Protein AF-A0A520DP30-F1 (afdb_monomer_lite)

Foldseek 3Di:
DLLCQPDVDPVVVVVCQQVVVCVLQNFGSVLVSVLVVQCLVQPQDPSRQLDDPDDDVVSLVSNCVSTDDPVSVVVNVVVLVVVVVPDPNVCCVPPRVVVSVVVSVLCSVLQRDQQQPDADDDPNNGDADDDDQVVLVSRVRRSSRVVLCSVCVSDDSNCSSVVDD

Structure (mmCIF, N/CA/C/O backbone):
data_AF-A0A520DP30-F1
#
_entry.id   AF-A0A520DP30-F1
#
loop_
_atom_site.group_PDB
_atom_site.id
_atom_site.type_symbol
_atom_site.label_atom_id
_atom_site.label_alt_id
_atom_site.label_comp_id
_atom_site.label_asym_id
_atom_site.label_entity_id
_atom_site.label_seq_id
_atom_site.pdbx_PDB_ins_code
_atom_site.Cartn_x
_atom_site.Cartn_y
_atom_site.Cartn_z
_atom_site.occupancy
_atom_site.B_iso_or_equiv
_atom_site.auth_seq_id
_atom_site.auth_comp_id
_atom_site.auth_asym_id
_atom_site.auth_atom_id
_atom_site.pdbx_PDB_model_num
ATOM 1 N N . ALA A 1 1 ? -7.179 -9.390 -3.043 1.00 90.56 1 ALA A N 1
ATOM 2 C CA . ALA A 1 1 ? -8.543 -8.818 -3.140 1.00 90.56 1 ALA A CA 1
ATOM 3 C C . ALA A 1 1 ? -8.716 -7.952 -4.387 1.00 90.56 1 ALA A C 1
ATOM 5 O O . ALA A 1 1 ? -9.609 -8.236 -5.170 1.00 90.56 1 ALA A O 1
ATOM 6 N N . MET A 1 2 ? -7.888 -6.919 -4.602 1.00 95.00 2 MET A N 1
ATOM 7 C CA . MET A 1 2 ? -8.025 -6.013 -5.761 1.00 95.00 2 MET A CA 1
ATOM 8 C C . MET A 1 2 ? -7.852 -6.711 -7.119 1.00 95.00 2 MET A C 1
ATOM 10 O O . MET A 1 2 ? -8.555 -6.362 -8.053 1.00 95.00 2 MET A O 1
ATOM 14 N N . HIS A 1 3 ? -7.042 -7.771 -7.195 1.00 95.38 3 HIS A N 1
ATOM 15 C CA . HIS A 1 3 ? -6.928 -8.619 -8.391 1.00 95.38 3 HIS A CA 1
ATOM 16 C C . HIS A 1 3 ? -7.781 -9.897 -8.354 1.00 95.38 3 HIS A C 1
ATOM 18 O O . HIS A 1 3 ? -7.543 -10.822 -9.120 1.00 95.38 3 HIS A O 1
ATOM 24 N N . GLY A 1 4 ? -8.741 -10.014 -7.430 1.00 94.75 4 GLY A N 1
ATOM 25 C CA . GLY A 1 4 ? -9.597 -11.208 -7.360 1.00 94.75 4 GLY A CA 1
ATOM 26 C C . GLY A 1 4 ? -8.916 -12.481 -6.830 1.00 94.75 4 GLY A C 1
ATOM 27 O O . GLY A 1 4 ? -9.508 -13.550 -6.868 1.00 94.75 4 GLY A O 1
ATOM 28 N N . THR A 1 5 ? -7.694 -12.382 -6.303 1.00 94.31 5 THR A N 1
ATOM 29 C CA . THR A 1 5 ? -6.845 -13.531 -5.936 1.00 94.31 5 THR A CA 1
ATOM 30 C C . THR A 1 5 ? -7.206 -14.252 -4.633 1.00 94.31 5 THR A C 1
ATOM 32 O O . THR A 1 5 ? -6.566 -15.242 -4.297 1.00 94.31 5 THR A O 1
ATOM 35 N N . VAL A 1 6 ? -8.199 -13.777 -3.871 1.00 94.50 6 VAL A N 1
ATOM 36 C CA . VAL A 1 6 ? -8.583 -14.398 -2.583 1.00 94.50 6 VAL A CA 1
ATOM 37 C C . VAL A 1 6 ? -9.517 -15.590 -2.792 1.00 94.50 6 VAL A C 1
ATOM 39 O O . VAL A 1 6 ? -9.470 -16.560 -2.046 1.00 94.50 6 VAL A O 1
ATOM 42 N N . SER A 1 7 ? -10.397 -15.511 -3.789 1.00 95.50 7 SER A N 1
ATOM 43 C CA . SER A 1 7 ? -11.422 -16.517 -4.082 1.00 95.50 7 SER A CA 1
ATOM 44 C C . SER A 1 7 ? -11.882 -16.378 -5.533 1.00 95.50 7 SER A C 1
ATOM 46 O O . SER A 1 7 ? -11.801 -15.294 -6.102 1.00 95.50 7 SER A O 1
ATOM 48 N N . SER A 1 8 ? -12.448 -17.424 -6.130 1.00 94.81 8 SER A N 1
ATOM 49 C CA . SER A 1 8 ? -13.159 -17.299 -7.411 1.00 94.81 8 SER A CA 1
ATOM 50 C C . SER A 1 8 ? -14.429 -16.437 -7.298 1.00 94.81 8 SER A C 1
ATOM 52 O O . SER A 1 8 ? -14.902 -15.880 -8.289 1.00 94.81 8 SER A O 1
ATOM 54 N N . ASN A 1 9 ? -14.976 -16.270 -6.087 1.00 97.50 9 ASN A N 1
ATOM 55 C CA . ASN A 1 9 ? -16.155 -15.448 -5.846 1.00 97.50 9 ASN A CA 1
ATOM 56 C C . ASN A 1 9 ? -15.782 -13.958 -5.689 1.00 97.50 9 ASN A C 1
ATOM 58 O O . ASN A 1 9 ? -15.043 -13.551 -4.783 1.00 97.50 9 ASN A O 1
ATOM 62 N N . LYS A 1 10 ? -16.345 -13.107 -6.556 1.00 95.44 10 LYS A N 1
ATOM 63 C CA . LYS A 1 10 ? -16.102 -11.652 -6.559 1.00 95.44 10 LYS A CA 1
ATOM 64 C C . LYS A 1 10 ? -16.596 -10.953 -5.288 1.00 95.44 10 LYS A C 1
ATOM 66 O O . LYS A 1 10 ? -15.975 -9.984 -4.854 1.00 95.44 10 LYS A O 1
ATOM 71 N N . ILE A 1 11 ? -17.686 -11.430 -4.686 1.00 97.81 11 ILE A N 1
ATOM 72 C CA . ILE A 1 11 ? -18.243 -10.870 -3.447 1.00 97.81 11 ILE A CA 1
ATOM 73 C C . ILE A 1 11 ? -17.281 -11.135 -2.291 1.00 97.81 11 ILE A C 1
ATOM 75 O O . ILE A 1 11 ? -16.948 -10.205 -1.564 1.00 97.81 11 ILE A O 1
ATOM 79 N N . ILE A 1 12 ? -16.752 -12.359 -2.185 1.00 98.12 12 ILE A N 1
ATOM 80 C CA . ILE A 1 12 ? -15.773 -12.718 -1.146 1.00 98.12 12 ILE A CA 1
ATOM 81 C C . ILE A 1 12 ? -14.526 -11.832 -1.246 1.00 98.12 12 ILE A C 1
ATOM 83 O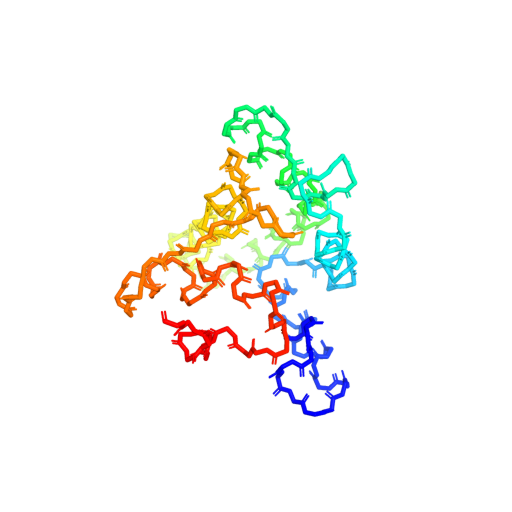 O . ILE A 1 12 ? -14.088 -11.275 -0.243 1.00 98.12 12 ILE A O 1
ATOM 87 N N . ASN A 1 13 ? -13.990 -11.622 -2.453 1.00 96.75 13 ASN A N 1
ATOM 88 C CA . ASN A 1 13 ? -12.844 -10.724 -2.644 1.00 96.75 13 ASN A CA 1
ATOM 89 C C . ASN A 1 13 ? -13.121 -9.298 -2.175 1.00 96.75 13 ASN A C 1
ATOM 91 O O . ASN A 1 13 ? -12.248 -8.687 -1.558 1.00 96.75 13 ASN A O 1
ATOM 95 N N . LYS A 1 14 ? -14.314 -8.771 -2.482 1.00 97.31 14 LYS A N 1
ATOM 96 C CA . LYS A 1 14 ? -14.726 -7.447 -2.021 1.00 97.31 14 LYS A CA 1
ATOM 97 C C . LYS A 1 14 ? -14.804 -7.434 -0.503 1.00 97.31 14 LYS A C 1
ATOM 99 O O . LYS A 1 14 ? -14.073 -6.661 0.093 1.00 97.31 14 LYS A O 1
ATOM 104 N N . VAL A 1 15 ? -15.588 -8.310 0.122 1.00 98.31 15 VAL A N 1
ATOM 105 C CA . VAL A 1 15 ? -15.742 -8.341 1.589 1.00 98.31 15 VAL A CA 1
ATOM 106 C C . VAL A 1 15 ? -14.383 -8.401 2.285 1.00 98.31 15 VAL A C 1
ATOM 108 O O . VAL A 1 15 ? -14.081 -7.526 3.090 1.00 98.31 15 VAL A O 1
ATOM 111 N N . VAL A 1 16 ? -13.513 -9.338 1.893 1.00 98.19 16 VAL A N 1
ATOM 112 C CA . VAL A 1 16 ? -12.162 -9.447 2.466 1.00 98.19 16 VAL A CA 1
ATOM 113 C C . VAL A 1 16 ? -11.352 -8.169 2.242 1.00 98.19 16 VAL A C 1
ATOM 115 O O . VAL A 1 16 ? -10.699 -7.688 3.163 1.00 98.19 16 VAL A O 1
ATOM 118 N N . GLY A 1 17 ? -11.405 -7.592 1.040 1.00 97.81 17 GLY A N 1
ATOM 119 C CA . GLY A 1 17 ? -10.709 -6.349 0.719 1.00 97.81 17 GLY A CA 1
ATOM 120 C C . GLY A 1 17 ? -11.190 -5.155 1.543 1.00 97.81 17 GLY A C 1
ATOM 121 O O . GLY A 1 17 ? -10.361 -4.445 2.101 1.00 97.81 17 GLY A O 1
ATOM 122 N N . TYR A 1 18 ? -12.505 -4.953 1.639 1.00 98.38 18 TYR A N 1
ATOM 123 C CA . TYR A 1 18 ? -13.128 -3.893 2.431 1.00 98.38 18 TYR A CA 1
ATOM 124 C C . TYR A 1 18 ? -12.773 -4.021 3.906 1.00 98.38 18 TYR A C 1
ATOM 126 O O . TYR A 1 18 ? -12.301 -3.054 4.497 1.00 98.38 18 TYR A O 1
ATOM 134 N N . THR A 1 19 ? -12.948 -5.211 4.478 1.00 98.44 19 THR A N 1
ATOM 135 C CA . THR A 1 19 ? -12.638 -5.459 5.884 1.00 98.44 19 THR A CA 1
ATOM 136 C C . THR A 1 19 ? -11.155 -5.238 6.168 1.00 98.44 19 THR A C 1
ATOM 138 O O . THR A 1 19 ? -10.828 -4.523 7.108 1.00 98.44 19 THR A O 1
ATOM 141 N N . ALA A 1 20 ? -10.255 -5.777 5.341 1.00 97.38 20 ALA A N 1
ATOM 142 C CA . ALA A 1 20 ? -8.816 -5.663 5.570 1.00 97.38 20 ALA A CA 1
ATOM 143 C C . ALA A 1 20 ? -8.335 -4.204 5.589 1.00 97.38 20 ALA A C 1
ATOM 145 O O . ALA A 1 20 ? -7.664 -3.789 6.531 1.00 97.38 20 ALA A O 1
ATOM 146 N N . VAL A 1 21 ? -8.697 -3.406 4.579 1.00 97.50 21 VAL A N 1
ATOM 147 C CA . VAL A 1 21 ? -8.199 -2.023 4.476 1.00 97.50 21 VAL A CA 1
ATOM 148 C C . VAL A 1 21 ? -8.893 -1.076 5.460 1.00 97.50 21 VAL A C 1
ATOM 150 O O . VAL A 1 21 ? -8.271 -0.128 5.943 1.00 97.50 21 VAL A O 1
ATOM 153 N N . PHE A 1 22 ? -10.153 -1.353 5.815 1.00 98.00 22 PHE A N 1
ATOM 154 C CA . PHE A 1 22 ? -10.855 -0.597 6.849 1.00 98.00 22 PHE A CA 1
ATOM 155 C C . PHE A 1 22 ? -10.270 -0.864 8.240 1.00 98.00 22 PHE A C 1
ATOM 157 O O . PHE A 1 22 ? -10.009 0.082 8.975 1.00 98.00 22 PHE A O 1
ATOM 164 N N . LEU A 1 23 ? -9.999 -2.127 8.590 1.00 96.75 23 LEU A N 1
ATOM 165 C CA . LEU A 1 23 ? -9.373 -2.470 9.873 1.00 96.75 23 LEU A CA 1
ATOM 166 C C . LEU A 1 23 ? -7.930 -1.969 9.982 1.00 96.75 23 LEU A C 1
ATOM 168 O O . LEU A 1 23 ? -7.478 -1.675 11.083 1.00 96.75 23 LEU A O 1
ATOM 172 N N . TYR A 1 24 ? -7.217 -1.862 8.859 1.00 95.88 24 TYR A N 1
ATOM 173 C CA . TYR A 1 24 ? -5.847 -1.361 8.845 1.00 95.88 24 TYR A CA 1
ATOM 174 C C . TYR A 1 24 ? -5.760 0.104 9.302 1.00 95.88 24 TYR A C 1
ATOM 176 O O . TYR A 1 24 ? -5.018 0.408 10.230 1.00 95.88 24 TYR A O 1
ATOM 184 N N . ALA A 1 25 ? -6.522 1.009 8.679 1.00 95.25 25 ALA A N 1
ATOM 185 C CA . ALA A 1 25 ? -6.475 2.441 9.009 1.00 95.25 25 ALA A CA 1
ATOM 186 C C . ALA A 1 25 ? -7.717 3.221 8.528 1.00 95.25 25 ALA A C 1
ATOM 188 O O . ALA A 1 25 ? -7.632 4.378 8.116 1.00 95.25 25 ALA A O 1
ATOM 189 N N . GLY A 1 26 ? -8.890 2.584 8.509 1.00 96.69 26 GLY A N 1
ATOM 190 C CA . GLY A 1 26 ? -10.134 3.215 8.056 1.00 96.69 26 GLY A CA 1
ATOM 191 C C . GLY A 1 26 ? -10.167 3.521 6.554 1.00 96.69 26 GLY A C 1
ATOM 192 O O . GLY A 1 26 ? -10.900 4.413 6.117 1.00 96.69 26 GLY A O 1
ATOM 193 N N . PHE A 1 27 ? -9.359 2.833 5.741 1.00 97.38 27 PHE A N 1
ATOM 194 C CA . PHE A 1 27 ? -9.318 3.095 4.305 1.00 97.38 27 PHE A CA 1
ATOM 195 C C . PHE A 1 27 ? -10.596 2.643 3.596 1.00 97.38 27 PHE A C 1
ATOM 197 O O . PHE A 1 27 ? -11.233 1.650 3.948 1.00 97.38 27 PHE A O 1
ATOM 204 N N . PHE A 1 28 ? -10.925 3.348 2.514 1.00 97.00 28 PHE A N 1
ATOM 205 C CA . PHE A 1 28 ? -12.045 3.006 1.646 1.00 97.00 28 PHE A CA 1
ATOM 206 C C . PHE A 1 28 ? -11.567 2.179 0.452 1.00 97.00 28 PHE A C 1
ATOM 208 O O . PHE A 1 28 ? -10.888 2.686 -0.444 1.00 97.00 28 PHE A O 1
ATOM 215 N N . TYR A 1 29 ? -11.973 0.907 0.411 1.00 97.62 29 TYR A N 1
ATOM 216 C CA . TYR A 1 29 ? -11.537 -0.056 -0.605 1.00 97.62 29 TYR A CA 1
ATOM 217 C C . TYR A 1 29 ? -11.710 0.435 -2.043 1.00 97.62 29 TYR A C 1
ATOM 219 O O . TYR A 1 29 ? -10.800 0.276 -2.845 1.00 97.62 29 TYR A O 1
ATOM 227 N N . ASN A 1 30 ? -12.839 1.064 -2.379 1.00 97.19 30 ASN A N 1
ATOM 228 C CA . ASN A 1 30 ? -13.089 1.536 -3.745 1.00 97.19 30 ASN A CA 1
ATOM 229 C C . ASN A 1 30 ? -12.086 2.597 -4.205 1.00 97.19 30 ASN A C 1
ATOM 231 O O . ASN A 1 30 ? -11.709 2.610 -5.375 1.00 97.19 30 ASN A O 1
ATOM 235 N N . THR A 1 31 ? -11.660 3.484 -3.305 1.00 97.00 31 THR A N 1
ATOM 236 C CA . THR A 1 31 ? -10.654 4.504 -3.615 1.00 97.00 31 THR A CA 1
ATOM 237 C C . THR A 1 31 ? -9.313 3.841 -3.884 1.00 97.00 31 THR A C 1
ATOM 239 O O . THR A 1 31 ? -8.712 4.095 -4.926 1.00 97.00 31 THR A O 1
ATOM 242 N N . LEU A 1 32 ? -8.893 2.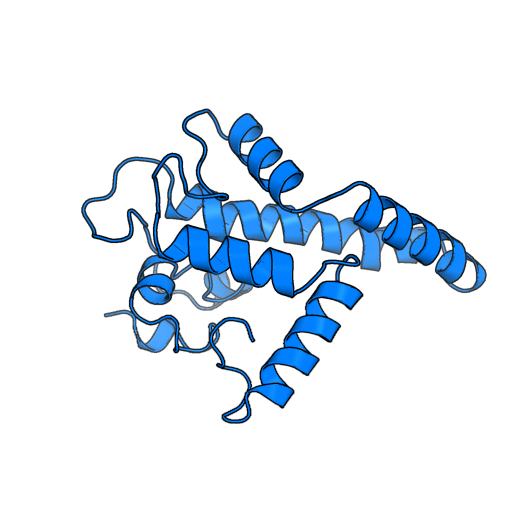933 -2.997 1.00 97.44 32 LEU A N 1
ATOM 243 C CA . LEU A 1 32 ? -7.651 2.184 -3.170 1.00 97.44 32 LEU A CA 1
ATOM 244 C C . LEU A 1 32 ? -7.676 1.344 -4.451 1.00 97.44 32 LEU A C 1
ATOM 246 O O . LEU A 1 32 ? -6.740 1.397 -5.232 1.00 97.44 32 LEU A O 1
ATOM 250 N N . PHE A 1 33 ? -8.778 0.642 -4.719 1.00 97.69 33 PHE A N 1
ATOM 251 C CA . PHE A 1 33 ? -8.963 -0.157 -5.928 1.00 97.69 33 PHE A CA 1
ATOM 252 C C . PHE A 1 33 ? -8.797 0.689 -7.193 1.00 97.69 33 PHE A C 1
ATOM 254 O O . PHE A 1 33 ? -8.077 0.287 -8.104 1.00 97.69 33 PHE A O 1
ATOM 261 N N . LYS A 1 34 ? -9.444 1.862 -7.257 1.00 97.81 34 LYS A N 1
ATOM 262 C CA . LYS A 1 34 ? -9.336 2.767 -8.410 1.00 97.81 34 LYS A CA 1
ATOM 263 C C . LYS A 1 34 ? -7.907 3.266 -8.604 1.00 97.81 34 LYS A C 1
ATOM 265 O O . LYS A 1 34 ? -7.424 3.239 -9.729 1.00 97.81 34 LYS A O 1
ATOM 270 N N . LYS A 1 35 ? -7.244 3.704 -7.530 1.00 97.62 35 LYS A N 1
ATOM 271 C CA . LYS A 1 35 ? -5.867 4.213 -7.595 1.00 97.62 35 LYS A CA 1
ATOM 272 C C . LYS A 1 35 ? -4.872 3.125 -7.983 1.00 97.62 35 LYS A C 1
ATOM 274 O O . LYS A 1 35 ? -4.117 3.330 -8.920 1.00 97.62 35 LYS A O 1
ATOM 279 N N . HIS A 1 36 ? -4.987 1.944 -7.380 1.00 96.94 36 HIS A N 1
ATOM 280 C CA . HIS A 1 36 ? -4.187 0.767 -7.719 1.00 96.94 36 HIS A CA 1
ATOM 281 C C . HIS A 1 36 ? -4.278 0.424 -9.211 1.00 96.94 36 HIS A C 1
ATOM 283 O O . HIS A 1 36 ? -3.271 0.292 -9.893 1.00 96.94 36 HIS A O 1
ATOM 289 N N . HIS A 1 37 ? -5.490 0.354 -9.771 1.00 97.12 37 HIS A N 1
ATOM 290 C CA . HIS A 1 37 ? -5.644 0.091 -11.208 1.00 97.12 37 HIS A CA 1
ATOM 291 C C . HIS A 1 37 ? -5.189 1.270 -12.077 1.00 97.12 37 HIS A C 1
ATOM 293 O O . HIS A 1 37 ? -4.716 1.050 -13.188 1.00 97.12 37 HIS A O 1
ATOM 299 N N . LYS A 1 38 ? -5.309 2.516 -11.593 1.00 97.69 38 LYS A N 1
ATOM 300 C CA . LYS A 1 38 ? -4.773 3.684 -12.303 1.00 97.69 38 LYS A CA 1
ATOM 301 C C . LYS A 1 38 ? -3.253 3.588 -12.425 1.00 97.69 38 LYS A C 1
ATOM 303 O O . LYS A 1 38 ? -2.764 3.803 -13.528 1.00 97.69 38 LYS A O 1
ATOM 308 N N . HIS A 1 39 ? -2.573 3.201 -11.346 1.00 96.81 39 HIS A N 1
ATOM 309 C CA . HIS A 1 39 ? -1.141 2.922 -11.326 1.00 96.81 39 HIS A CA 1
ATOM 310 C C . HIS A 1 39 ? -0.778 1.849 -12.361 1.00 96.81 39 HIS A C 1
ATOM 312 O O . HIS A 1 39 ? -0.065 2.158 -13.307 1.00 96.81 39 HIS A O 1
ATOM 318 N N . HIS A 1 40 ? -1.382 0.653 -12.308 1.00 95.75 40 HIS A N 1
ATOM 319 C CA . HIS A 1 40 ? -1.121 -0.411 -13.297 1.00 95.75 40 HIS A CA 1
ATOM 320 C C . HIS A 1 40 ? -1.299 0.016 -14.765 1.00 95.75 40 HIS A C 1
ATOM 322 O O . HIS A 1 40 ? -0.600 -0.500 -15.631 1.00 95.75 40 HIS A O 1
ATOM 328 N N . ASN A 1 41 ? -2.247 0.912 -15.049 1.00 95.88 41 ASN A N 1
ATOM 329 C CA . ASN A 1 41 ? -2.568 1.334 -16.414 1.00 95.88 41 ASN A CA 1
ATOM 330 C C . ASN A 1 41 ? -1.709 2.499 -16.925 1.00 95.88 41 ASN A C 1
ATOM 332 O O . ASN A 1 41 ? -1.652 2.709 -18.133 1.00 95.88 41 ASN A O 1
ATOM 336 N N . HIS A 1 42 ? -1.103 3.282 -16.032 1.00 95.50 42 HIS A N 1
ATOM 337 C CA . HIS A 1 42 ? -0.413 4.528 -16.382 1.00 95.50 42 HIS A CA 1
ATOM 338 C C . HIS A 1 42 ? 0.968 4.620 -15.730 1.00 95.50 42 HIS A C 1
ATOM 340 O O . HIS A 1 42 ? 1.427 5.730 -15.465 1.00 95.50 42 HIS A O 1
ATOM 346 N N . VAL A 1 43 ? 1.598 3.477 -15.441 1.00 92.56 43 VAL A N 1
ATOM 347 C CA . VAL A 1 43 ? 2.830 3.388 -14.647 1.00 92.56 43 VAL A CA 1
ATOM 348 C C . VAL A 1 43 ? 3.871 4.400 -15.121 1.00 92.56 43 VAL A C 1
ATOM 350 O O . VAL A 1 43 ? 4.142 4.503 -16.318 1.00 92.56 43 VAL A O 1
ATOM 353 N N . HIS A 1 44 ? 4.462 5.134 -14.176 1.00 88.44 44 HIS A N 1
ATOM 354 C CA . HIS A 1 44 ? 5.549 6.086 -14.443 1.00 88.44 44 HIS A CA 1
ATOM 355 C C . HIS A 1 44 ? 5.164 7.244 -15.397 1.00 88.44 44 HIS A C 1
ATOM 357 O O . HIS A 1 44 ? 5.998 7.812 -16.109 1.00 88.44 44 HIS A O 1
ATOM 363 N N . THR A 1 45 ? 3.885 7.633 -15.388 1.00 91.50 45 THR A N 1
ATOM 364 C CA . THR A 1 45 ? 3.370 8.835 -16.065 1.00 91.50 45 THR A CA 1
ATOM 365 C C . THR A 1 45 ? 2.788 9.828 -15.057 1.00 91.50 45 THR A C 1
ATOM 367 O O . THR A 1 45 ? 2.560 9.498 -13.897 1.00 91.50 45 THR A O 1
ATOM 370 N N . ASN A 1 46 ? 2.458 11.043 -15.506 1.00 91.81 46 ASN A N 1
ATOM 371 C CA . ASN A 1 46 ? 1.776 12.042 -14.669 1.00 91.81 46 ASN A CA 1
ATOM 372 C C . ASN A 1 46 ? 0.382 11.597 -14.180 1.00 91.81 46 ASN A C 1
ATOM 374 O O . ASN A 1 46 ? -0.174 12.223 -13.278 1.00 91.81 46 ASN A O 1
ATOM 378 N N . ASP A 1 47 ? -0.196 10.549 -14.776 1.00 94.56 47 ASP A N 1
ATOM 379 C CA . ASP A 1 47 ? -1.482 9.992 -14.366 1.00 94.56 47 ASP A CA 1
ATOM 380 C C . ASP A 1 47 ? -1.373 8.912 -13.286 1.00 94.56 47 ASP A C 1
ATOM 382 O O . ASP A 1 47 ? -2.390 8.564 -12.675 1.00 94.56 47 ASP A O 1
ATOM 386 N N . ASP A 1 48 ? -0.175 8.408 -13.012 1.00 95.75 48 ASP A N 1
ATOM 387 C CA . ASP A 1 48 ? 0.066 7.417 -11.973 1.00 95.75 48 ASP A CA 1
ATOM 388 C C . ASP A 1 48 ? -0.026 8.065 -10.577 1.00 95.75 48 ASP A C 1
ATOM 390 O O . ASP A 1 48 ? 0.766 8.958 -10.263 1.00 95.75 48 ASP A O 1
ATOM 394 N N . PRO A 1 49 ? -0.972 7.651 -9.706 1.00 96.31 49 PRO A N 1
ATOM 395 C CA . PRO A 1 49 ? -1.056 8.184 -8.345 1.00 96.31 49 PRO A CA 1
ATOM 396 C C . PRO A 1 49 ? 0.182 7.858 -7.497 1.00 96.31 49 PRO A C 1
ATOM 398 O O . PRO A 1 49 ? 0.398 8.511 -6.472 1.00 96.31 49 PRO A O 1
ATOM 401 N N . ASP A 1 50 ? 0.968 6.868 -7.917 1.00 95.44 50 ASP A N 1
ATOM 402 C CA . ASP A 1 50 ? 2.147 6.375 -7.221 1.00 95.44 50 ASP A CA 1
ATOM 403 C C . ASP A 1 50 ? 3.442 6.912 -7.833 1.00 95.44 50 ASP A C 1
ATOM 405 O O . ASP A 1 50 ? 4.513 6.571 -7.343 1.00 95.44 50 ASP A O 1
ATOM 409 N N . PHE A 1 51 ? 3.384 7.791 -8.839 1.00 93.50 51 PHE A N 1
ATOM 410 C CA . PHE A 1 51 ? 4.563 8.418 -9.436 1.00 93.50 51 PHE A CA 1
ATOM 411 C C . PHE A 1 51 ? 4.748 9.866 -8.969 1.00 93.50 51 PHE A C 1
ATOM 413 O O . PHE A 1 51 ? 3.811 10.665 -8.947 1.00 93.50 51 PHE A O 1
ATOM 420 N N . ALA A 1 52 ? 5.992 10.235 -8.649 1.00 89.56 52 ALA A N 1
ATOM 421 C CA . ALA A 1 52 ? 6.382 11.627 -8.466 1.00 89.56 52 ALA A CA 1
ATOM 422 C C . ALA A 1 52 ? 7.797 11.873 -9.026 1.00 89.56 52 ALA A C 1
ATOM 424 O O . ALA A 1 52 ? 8.743 11.204 -8.613 1.00 89.56 52 ALA A O 1
ATOM 425 N N . PRO A 1 53 ? 8.000 12.889 -9.885 1.00 78.56 53 PRO A N 1
ATOM 426 C CA . PRO A 1 53 ? 9.273 13.116 -10.582 1.00 78.56 53 PRO A CA 1
ATOM 427 C C . PRO A 1 53 ? 10.386 13.728 -9.705 1.00 78.56 53 PRO A C 1
ATOM 429 O O . PRO A 1 53 ? 11.417 14.174 -10.211 1.00 78.56 53 PRO A O 1
ATOM 432 N N . HIS A 1 54 ? 10.196 13.829 -8.387 1.00 80.94 54 HIS A N 1
ATOM 433 C CA . HIS A 1 54 ? 11.087 14.575 -7.498 1.00 80.94 54 HIS A CA 1
ATOM 434 C C . HIS A 1 54 ? 11.428 13.776 -6.239 1.00 80.94 54 HIS A C 1
ATOM 436 O O . HIS A 1 54 ? 10.592 13.041 -5.731 1.00 80.94 54 HIS A O 1
ATOM 442 N N . GLY A 1 55 ? 12.651 13.985 -5.732 1.00 91.12 55 GLY A N 1
ATOM 443 C CA . GLY A 1 55 ? 13.338 13.250 -4.660 1.00 91.12 55 GLY A CA 1
ATOM 444 C C . GLY A 1 55 ? 12.498 12.554 -3.580 1.00 91.12 55 GLY A C 1
ATOM 445 O O . GLY A 1 55 ? 11.447 13.034 -3.168 1.00 91.12 55 GLY A O 1
ATOM 446 N N . PHE A 1 56 ? 13.054 11.461 -3.050 1.00 95.38 56 PHE A N 1
ATOM 447 C CA . PHE A 1 56 ? 12.450 10.517 -2.099 1.00 95.38 56 PHE A CA 1
ATOM 448 C C . PHE A 1 56 ? 11.357 11.079 -1.172 1.00 95.38 56 PHE A C 1
ATOM 450 O O . PHE A 1 56 ? 10.238 10.577 -1.168 1.00 95.38 56 PHE A O 1
ATOM 457 N N . TRP A 1 57 ? 11.649 12.135 -0.406 1.00 95.75 57 TRP A N 1
ATOM 458 C CA . TRP A 1 57 ? 10.704 12.695 0.565 1.00 95.75 57 TRP A CA 1
ATOM 459 C C . TRP A 1 57 ? 9.477 13.361 -0.063 1.00 95.75 57 TRP A C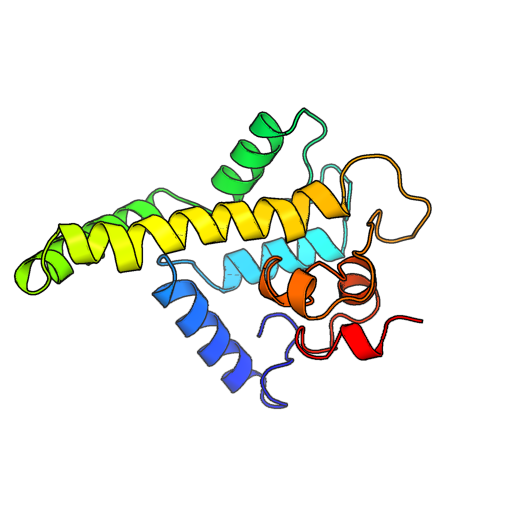 1
ATOM 461 O O . TRP A 1 57 ? 8.380 13.250 0.483 1.00 95.75 57 TRP A O 1
ATOM 471 N N . LYS A 1 58 ? 9.634 14.034 -1.210 1.00 95.25 58 LYS A N 1
ATOM 472 C CA . LYS A 1 58 ? 8.500 14.620 -1.942 1.00 95.25 58 LYS A CA 1
ATOM 473 C C . LYS A 1 58 ? 7.607 13.523 -2.506 1.00 95.25 58 LYS A C 1
ATOM 475 O O . LYS A 1 58 ? 6.387 13.642 -2.435 1.00 95.25 58 LYS A O 1
ATOM 480 N N . TRP A 1 59 ? 8.213 12.449 -3.003 1.00 96.50 59 TRP A N 1
ATOM 481 C CA . TRP A 1 59 ? 7.482 11.276 -3.462 1.00 96.50 59 TRP A CA 1
ATOM 482 C C . TRP A 1 59 ? 6.727 10.603 -2.312 1.00 96.50 59 TRP A C 1
ATOM 484 O O . TRP A 1 59 ? 5.523 10.388 -2.421 1.00 96.50 59 TRP A O 1
ATOM 494 N N . TYR A 1 60 ? 7.379 10.386 -1.167 1.00 96.62 60 TYR A N 1
ATOM 495 C CA . TYR A 1 60 ? 6.719 9.834 0.017 1.00 96.62 60 TYR A CA 1
ATOM 496 C C . TYR A 1 60 ? 5.525 10.685 0.458 1.00 96.62 60 TYR A C 1
ATOM 498 O O . TYR A 1 60 ? 4.439 10.161 0.694 1.00 96.62 60 TYR A O 1
ATOM 506 N N . LEU A 1 61 ? 5.694 12.008 0.513 1.00 95.62 61 LEU A N 1
ATOM 507 C CA . LEU A 1 61 ? 4.602 12.912 0.861 1.00 95.62 61 LEU A CA 1
ATOM 508 C C . LEU A 1 61 ? 3.459 12.846 -0.161 1.00 95.62 61 LEU A C 1
ATOM 510 O O . LEU A 1 61 ? 2.299 12.778 0.237 1.00 95.62 61 LEU A O 1
ATOM 514 N N . SER A 1 62 ? 3.771 12.833 -1.460 1.00 95.38 62 SER A N 1
ATOM 515 C CA . SER A 1 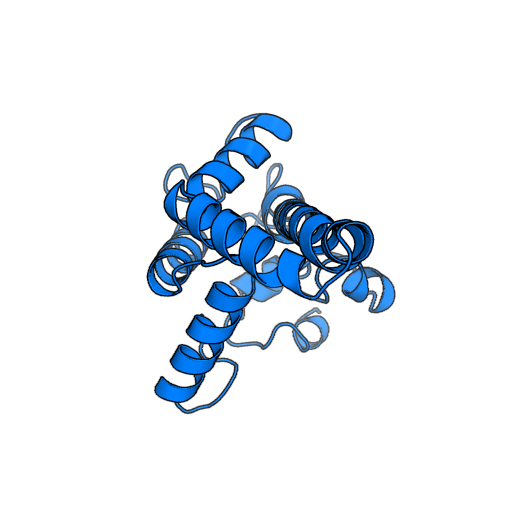62 ? 2.772 12.693 -2.526 1.00 95.38 62 SER A CA 1
ATOM 516 C C . SER A 1 62 ? 1.977 11.391 -2.389 1.00 95.38 62 SER A C 1
ATOM 518 O O . SER A 1 62 ? 0.746 11.423 -2.406 1.00 95.38 62 SER A O 1
ATOM 520 N N . PHE A 1 63 ? 2.660 10.270 -2.145 1.00 96.19 63 PHE A N 1
ATOM 521 C CA . PHE A 1 63 ? 2.034 8.980 -1.868 1.00 96.19 63 PHE A CA 1
ATOM 522 C C . PHE A 1 63 ? 1.099 9.070 -0.652 1.00 96.19 63 PHE A C 1
ATOM 524 O O . PHE A 1 63 ? -0.088 8.758 -0.749 1.00 96.19 63 PHE A O 1
ATOM 531 N N . MET A 1 64 ? 1.580 9.593 0.479 1.00 96.44 64 MET A N 1
ATOM 532 C CA . MET A 1 64 ? 0.763 9.719 1.690 1.00 96.44 64 MET A CA 1
ATOM 533 C C . MET A 1 64 ? -0.480 10.588 1.468 1.00 96.44 64 MET A C 1
ATOM 535 O O . MET A 1 64 ? -1.570 10.187 1.867 1.00 96.44 64 MET A O 1
ATOM 539 N N . LEU A 1 65 ? -0.350 11.729 0.787 1.00 95.19 65 LEU A N 1
ATOM 540 C CA . LEU A 1 65 ? -1.474 12.623 0.481 1.00 95.19 65 LEU A CA 1
ATOM 541 C C . LEU A 1 65 ? -2.460 12.021 -0.527 1.00 95.19 65 LEU A C 1
ATOM 543 O O . LEU A 1 65 ? -3.641 12.369 -0.525 1.00 95.19 65 LEU A O 1
ATOM 547 N N . ASN A 1 66 ? -2.001 11.105 -1.380 1.00 95.38 66 ASN A N 1
ATOM 548 C CA . ASN A 1 66 ? -2.878 10.376 -2.280 1.00 95.38 66 ASN A CA 1
ATOM 549 C C . ASN A 1 66 ? -3.782 9.396 -1.519 1.00 95.38 66 ASN A C 1
ATOM 551 O O . ASN A 1 66 ? -4.941 9.219 -1.901 1.00 95.38 66 ASN A O 1
ATOM 555 N N . TYR A 1 67 ? -3.300 8.757 -0.461 1.00 95.94 67 TYR A N 1
ATOM 556 C CA . TYR A 1 67 ? -4.050 7.674 0.174 1.00 95.94 67 TYR A CA 1
ATOM 557 C C . TYR A 1 67 ? -4.699 8.072 1.497 1.00 95.94 67 TYR A C 1
ATOM 559 O O . TYR A 1 67 ? -5.841 7.684 1.751 1.00 95.94 67 TYR A O 1
ATOM 567 N N . VAL A 1 68 ? -4.011 8.856 2.324 1.00 95.81 68 VAL A N 1
ATOM 568 C CA . VAL A 1 68 ? -4.464 9.235 3.664 1.00 95.81 68 VAL A CA 1
ATOM 569 C C . VAL A 1 68 ? -5.238 10.547 3.608 1.00 95.81 68 VAL A C 1
ATOM 571 O O . VAL A 1 68 ? -4.692 11.597 3.281 1.00 95.81 68 VAL A O 1
ATOM 574 N N . THR A 1 69 ? -6.516 10.499 3.977 1.00 96.19 69 THR A N 1
ATOM 575 C CA . THR A 1 69 ? -7.366 11.689 4.108 1.00 96.19 69 THR A CA 1
ATOM 576 C C . THR A 1 69 ? -7.621 12.024 5.573 1.00 96.19 69 THR A C 1
ATOM 578 O O . THR A 1 69 ? -7.463 11.190 6.467 1.00 96.19 69 THR A O 1
ATOM 581 N N . ILE A 1 70 ? -8.115 13.239 5.819 1.00 97.06 70 ILE A N 1
ATOM 582 C CA . ILE A 1 70 ? -8.544 13.688 7.150 1.00 97.06 70 ILE A CA 1
ATOM 583 C C . ILE A 1 70 ? -9.586 12.730 7.757 1.00 97.06 70 ILE A C 1
ATOM 585 O O . ILE A 1 70 ? -9.570 12.497 8.961 1.00 97.06 70 ILE A O 1
ATOM 589 N N . ILE A 1 71 ? -10.444 12.107 6.939 1.00 97.50 71 ILE A N 1
ATOM 590 C CA . ILE A 1 71 ? -11.448 11.149 7.423 1.00 97.50 71 ILE A CA 1
ATOM 591 C C . ILE A 1 71 ? -10.777 9.901 8.016 1.00 97.50 71 ILE A C 1
ATOM 593 O O . ILE A 1 71 ? -11.181 9.466 9.092 1.00 97.50 71 ILE A O 1
ATOM 597 N N . GLN A 1 72 ? -9.736 9.350 7.372 1.00 96.94 72 GLN A N 1
ATOM 598 C CA . GLN A 1 72 ? -8.979 8.226 7.947 1.00 96.94 72 GLN A CA 1
ATOM 599 C C . GLN A 1 72 ? -8.332 8.621 9.274 1.00 96.94 72 GLN A C 1
ATOM 601 O O . GLN A 1 72 ? -8.415 7.867 10.240 1.00 96.94 72 GLN A O 1
ATOM 606 N N . LEU A 1 73 ? -7.744 9.821 9.343 1.00 96.31 73 LEU A N 1
ATOM 607 C CA . LEU A 1 73 ? -7.121 10.319 10.571 1.00 96.31 73 LEU A CA 1
ATOM 608 C C . LEU A 1 73 ? -8.138 10.454 11.711 1.00 96.31 73 LEU A C 1
ATOM 610 O O . LEU A 1 73 ? -7.843 10.056 12.834 1.00 96.31 73 LEU A O 1
ATOM 614 N N . ILE A 1 74 ? -9.350 10.941 11.426 1.00 98.38 74 ILE A N 1
ATOM 615 C CA . ILE A 1 74 ? -10.438 11.013 12.412 1.00 98.38 74 ILE A CA 1
ATOM 616 C C . ILE A 1 74 ? -10.866 9.609 12.856 1.00 98.38 74 ILE A C 1
ATOM 618 O O . ILE A 1 74 ? -10.983 9.371 14.057 1.00 98.38 74 ILE A O 1
ATOM 622 N N . ILE A 1 75 ? -11.062 8.667 11.924 1.00 98.12 75 ILE A N 1
ATOM 623 C CA . ILE A 1 75 ? -11.421 7.274 12.251 1.00 98.12 75 ILE A CA 1
ATOM 624 C C . ILE A 1 75 ? -10.370 6.659 13.180 1.00 98.12 75 ILE A C 1
ATOM 626 O O . ILE A 1 75 ? -10.718 6.095 14.218 1.00 98.12 75 ILE A O 1
ATOM 630 N N . MET A 1 76 ? -9.088 6.806 12.840 1.00 97.69 76 MET A N 1
ATOM 631 C CA . MET A 1 76 ? -7.986 6.310 13.661 1.00 97.69 76 MET A CA 1
ATOM 632 C C . MET A 1 76 ? -7.922 6.999 15.026 1.00 97.69 76 MET A C 1
ATOM 634 O O . MET A 1 76 ? -7.707 6.321 16.026 1.00 97.69 76 MET A O 1
ATOM 638 N N . ALA A 1 77 ? -8.144 8.314 15.096 1.00 98.06 77 ALA A N 1
ATOM 639 C CA . ALA A 1 77 ? -8.148 9.052 16.357 1.00 98.06 77 ALA A CA 1
ATOM 640 C C . ALA A 1 77 ? -9.290 8.600 17.280 1.00 98.06 77 ALA A C 1
ATOM 642 O O . ALA A 1 77 ? -9.072 8.398 18.477 1.00 98.06 77 ALA A O 1
ATOM 643 N N . VAL A 1 78 ? -10.493 8.392 16.740 1.00 98.50 78 VAL A N 1
ATOM 644 C CA . VAL A 1 78 ? -11.627 7.857 17.507 1.00 98.50 78 VAL A CA 1
ATOM 645 C C . VAL A 1 78 ? -11.322 6.437 17.980 1.00 98.50 78 VAL A C 1
ATOM 647 O O . VAL A 1 78 ? -11.447 6.159 19.171 1.00 98.50 78 VAL A O 1
ATOM 650 N N . ALA A 1 79 ? -10.857 5.560 17.085 1.00 98.06 79 ALA A N 1
ATOM 651 C CA . ALA A 1 79 ? -10.496 4.187 17.432 1.00 98.06 79 ALA A CA 1
ATOM 652 C C . ALA A 1 79 ? -9.414 4.138 18.524 1.00 98.06 79 ALA A C 1
ATOM 654 O O . ALA A 1 79 ? -9.560 3.394 19.489 1.00 98.06 79 ALA A O 1
ATOM 655 N N . TYR A 1 80 ? -8.383 4.980 18.424 1.00 98.19 80 TYR A N 1
ATOM 656 C CA . TYR A 1 80 ? -7.334 5.108 19.434 1.00 98.19 80 TYR A CA 1
ATOM 657 C C . TYR A 1 80 ? -7.899 5.455 20.813 1.00 98.19 80 TYR A C 1
ATOM 659 O O . TYR A 1 80 ? -7.617 4.762 21.788 1.00 98.19 80 TYR A O 1
ATOM 667 N N . ASN A 1 81 ? -8.728 6.500 20.895 1.00 98.44 81 ASN A N 1
ATOM 668 C CA . ASN A 1 81 ? -9.287 6.958 22.168 1.00 98.44 81 ASN A CA 1
ATOM 669 C C . ASN A 1 81 ? -10.261 5.941 22.775 1.00 98.44 81 ASN A C 1
ATOM 671 O O . ASN A 1 81 ? -10.276 5.770 23.990 1.00 98.44 81 ASN A O 1
ATOM 675 N N . VAL A 1 82 ? -11.032 5.234 21.945 1.00 98.38 82 VAL A N 1
ATOM 676 C CA . VAL A 1 82 ? -11.916 4.152 22.400 1.00 98.38 82 VAL A CA 1
ATOM 677 C C . VAL A 1 82 ? -11.098 2.975 22.932 1.00 98.38 82 VAL A C 1
ATOM 679 O O . VAL A 1 82 ? -11.335 2.519 24.046 1.00 98.38 82 VAL A O 1
ATOM 682 N N . LEU A 1 83 ? -10.097 2.504 22.184 1.00 97.88 83 LEU A N 1
ATOM 683 C CA . LEU A 1 83 ? -9.258 1.381 22.611 1.00 97.88 83 LEU A CA 1
ATOM 684 C C . LEU A 1 83 ? -8.467 1.693 23.889 1.00 97.88 83 LEU A C 1
ATOM 686 O O . LEU A 1 83 ? -8.289 0.805 24.724 1.00 97.88 83 LEU A O 1
ATOM 690 N N . LYS A 1 84 ? -8.055 2.953 24.079 1.00 98.19 84 LYS A N 1
ATOM 691 C CA . LYS A 1 84 ? -7.331 3.428 25.271 1.00 98.19 84 LYS A CA 1
ATOM 692 C C . LYS A 1 84 ? -8.121 3.257 26.578 1.00 98.19 84 LYS A C 1
ATOM 694 O O . LYS A 1 84 ? -7.518 3.258 27.644 1.00 98.19 84 LYS A O 1
ATOM 699 N N . ILE A 1 85 ? -9.443 3.056 26.521 1.00 98.31 85 ILE A N 1
ATOM 700 C CA . ILE A 1 85 ? -10.271 2.771 27.707 1.00 98.31 85 ILE A CA 1
ATOM 701 C C . ILE A 1 85 ? -9.892 1.421 28.343 1.00 98.31 85 ILE A C 1
ATOM 703 O O . ILE A 1 85 ? -9.948 1.285 29.564 1.00 98.31 85 ILE A O 1
ATOM 707 N N . TRP A 1 86 ? -9.494 0.431 27.534 1.00 98.25 86 TRP A N 1
ATOM 708 C CA . TRP A 1 86 ? -9.208 -0.937 27.999 1.00 98.25 86 TRP A CA 1
ATOM 709 C C . TRP A 1 86 ? -7.764 -1.390 27.765 1.00 98.25 86 TRP A C 1
ATOM 711 O O . TRP A 1 86 ? -7.335 -2.379 28.356 1.00 98.25 86 TRP A O 1
ATOM 721 N N . ILE A 1 87 ? -7.020 -0.709 26.890 1.00 98.12 87 ILE A N 1
ATOM 722 C CA . ILE A 1 87 ? -5.663 -1.087 26.492 1.00 98.12 87 ILE A CA 1
ATOM 723 C C . ILE A 1 87 ? -4.688 -0.005 26.944 1.00 98.12 87 ILE A C 1
ATOM 725 O O . ILE A 1 87 ? -4.878 1.173 26.648 1.00 98.12 87 ILE A O 1
ATOM 729 N N . ASP A 1 88 ? -3.614 -0.429 27.614 1.00 98.25 88 ASP A N 1
ATOM 730 C CA . 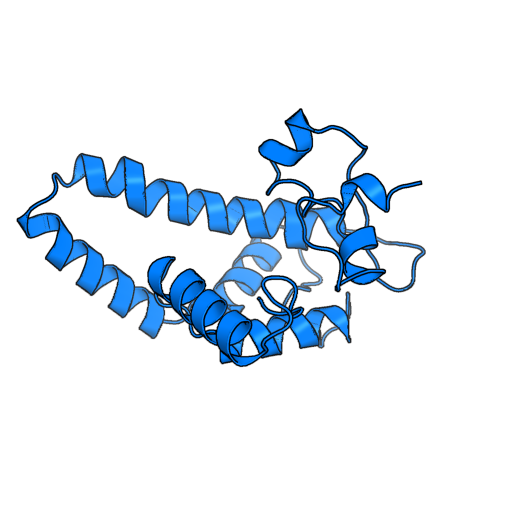ASP A 1 88 ? -2.522 0.457 28.005 1.00 98.25 88 ASP A CA 1
ATOM 731 C C . ASP A 1 88 ? -1.976 1.244 26.801 1.00 98.25 88 ASP A C 1
ATOM 733 O O . ASP A 1 88 ? -1.742 0.702 25.715 1.00 98.25 88 ASP A O 1
ATOM 737 N N . GLU A 1 89 ? -1.753 2.540 27.003 1.00 98.25 89 GLU A N 1
ATOM 738 C CA . GLU A 1 89 ? -1.317 3.458 25.953 1.00 98.25 89 GLU A CA 1
ATOM 739 C C . GLU A 1 89 ? 0.004 3.026 25.312 1.00 98.25 89 GLU A C 1
ATOM 741 O O . GLU A 1 89 ? 0.148 3.104 24.089 1.00 98.25 89 GLU A O 1
ATOM 746 N N . ARG A 1 90 ? 0.952 2.499 26.095 1.00 98.31 90 ARG A N 1
ATOM 747 C CA . ARG A 1 90 ? 2.226 2.009 25.563 1.00 98.31 90 ARG A CA 1
ATOM 748 C C . ARG A 1 90 ? 2.005 0.824 24.632 1.00 98.31 90 ARG A C 1
ATOM 750 O O . ARG A 1 90 ? 2.662 0.743 23.595 1.00 98.31 90 ARG A O 1
ATOM 757 N N . ASN A 1 91 ? 1.065 -0.059 24.962 1.00 98.38 91 ASN A N 1
ATOM 758 C CA . ASN A 1 91 ? 0.715 -1.186 24.103 1.00 98.38 91 ASN A CA 1
ATOM 759 C C . ASN A 1 91 ? 0.053 -0.718 22.800 1.00 98.38 91 ASN A C 1
ATOM 761 O O . ASN A 1 91 ? 0.403 -1.224 21.735 1.00 98.38 91 ASN A O 1
ATOM 765 N N . LEU A 1 92 ? -0.831 0.285 22.847 1.00 98.00 92 LEU A N 1
ATOM 766 C CA . LEU A 1 92 ? -1.401 0.879 21.630 1.00 98.00 92 LEU A CA 1
ATOM 767 C C . LEU A 1 92 ? -0.324 1.497 20.738 1.00 98.00 92 LEU A C 1
ATOM 769 O O . LEU A 1 92 ? -0.326 1.297 19.522 1.00 98.00 92 LEU A O 1
ATOM 773 N N . LEU A 1 93 ? 0.624 2.222 21.329 1.00 98.06 93 LEU A N 1
ATOM 774 C CA . LEU A 1 93 ? 1.710 2.839 20.577 1.00 98.06 93 LEU A CA 1
ATOM 775 C C . LEU A 1 93 ? 2.638 1.790 19.950 1.00 98.06 93 LEU A C 1
ATOM 777 O O . LEU A 1 93 ? 2.940 1.888 18.762 1.00 98.06 93 LEU A O 1
ATOM 781 N N . LEU A 1 94 ? 3.058 0.777 20.714 1.00 98.12 94 LEU A N 1
ATOM 782 C CA . LEU A 1 94 ? 4.037 -0.220 20.265 1.00 98.12 94 LEU A CA 1
ATOM 783 C C . LEU A 1 94 ? 3.461 -1.277 19.322 1.00 98.12 94 LEU A C 1
ATOM 785 O O . LEU A 1 94 ? 4.161 -1.703 18.406 1.00 98.12 94 LEU A O 1
ATOM 789 N N . PHE A 1 95 ? 2.217 -1.707 19.534 1.00 97.19 95 PHE A N 1
ATOM 790 C CA . PHE A 1 95 ? 1.644 -2.848 18.813 1.00 97.19 95 PHE A CA 1
ATOM 791 C C . PHE A 1 95 ? 0.589 -2.463 17.779 1.00 97.19 95 PHE A C 1
ATOM 793 O O . PHE A 1 95 ? 0.225 -3.306 16.961 1.00 97.19 95 PHE A O 1
ATOM 800 N N . TRP A 1 96 ? 0.126 -1.210 17.764 1.00 96.81 96 TRP A N 1
ATOM 801 C CA . TRP A 1 96 ? -0.854 -0.754 16.780 1.00 96.81 96 TRP A CA 1
ATOM 802 C C . TRP A 1 96 ? -0.374 0.454 15.974 1.00 96.81 96 TRP A C 1
ATOM 804 O O . TRP A 1 96 ? -0.256 0.353 14.752 1.00 96.81 96 TRP A O 1
ATOM 814 N N . VAL A 1 97 ? -0.016 1.568 16.619 1.00 96.88 97 VAL A N 1
ATOM 815 C CA . VAL A 1 97 ? 0.373 2.801 15.905 1.00 96.88 97 VAL A CA 1
ATOM 816 C C . VAL A 1 97 ? 1.710 2.639 15.182 1.00 96.88 97 VAL A C 1
ATOM 818 O O . VAL A 1 97 ? 1.781 2.841 13.969 1.00 96.88 97 VAL A O 1
ATOM 821 N N . LEU A 1 98 ? 2.769 2.251 15.899 1.00 97.62 98 LEU A N 1
ATOM 822 C CA . LEU A 1 98 ? 4.110 2.139 15.327 1.00 97.62 98 LEU A CA 1
ATOM 823 C C . LEU A 1 98 ? 4.172 1.123 14.167 1.00 97.62 98 LEU A C 1
ATOM 825 O O . LEU A 1 98 ? 4.668 1.499 13.104 1.00 97.62 98 LEU A O 1
ATOM 829 N N . PRO A 1 99 ? 3.629 -0.108 14.275 1.00 96.25 99 PRO A N 1
ATOM 830 C CA . PRO A 1 99 ? 3.619 -1.049 13.155 1.00 96.25 99 PRO A CA 1
ATOM 831 C C . PRO A 1 99 ? 2.806 -0.547 11.955 1.00 96.25 99 PRO A C 1
ATOM 833 O O . PRO A 1 99 ? 3.185 -0.793 10.809 1.00 96.25 99 PRO A O 1
ATOM 836 N N . SER A 1 100 ? 1.721 0.199 12.189 1.00 94.75 100 SER A N 1
ATOM 837 C CA . SER A 1 100 ? 0.933 0.802 11.104 1.00 94.75 100 SER A CA 1
ATOM 838 C C . SER A 1 100 ? 1.752 1.843 10.333 1.00 94.75 100 SER A C 1
ATOM 840 O O . SER A 1 100 ? 1.825 1.774 9.112 1.00 94.75 100 SER A O 1
ATOM 842 N N . LEU A 1 101 ? 2.464 2.736 11.028 1.00 94.75 101 LEU A N 1
ATOM 843 C CA . LEU A 1 101 ? 3.344 3.731 10.392 1.00 94.75 101 LEU A CA 1
ATOM 844 C C . LEU A 1 101 ? 4.542 3.090 9.673 1.00 94.75 101 LEU A C 1
ATOM 846 O O . LEU A 1 101 ? 4.914 3.497 8.571 1.00 94.75 101 LEU A O 1
ATOM 850 N N . LEU A 1 102 ? 5.152 2.069 10.280 1.00 96.44 102 LEU A N 1
ATOM 851 C CA . LEU A 1 102 ? 6.262 1.352 9.653 1.00 96.44 102 LEU A CA 1
ATOM 852 C C . LEU A 1 102 ? 5.802 0.602 8.403 1.00 96.44 102 LEU A C 1
ATOM 854 O O . LEU A 1 102 ? 6.509 0.618 7.401 1.00 96.44 102 LEU A O 1
ATOM 858 N N . SER A 1 103 ? 4.615 -0.006 8.427 1.00 95.00 103 SER A N 1
ATOM 859 C CA . SER A 1 103 ? 4.076 -0.711 7.261 1.00 95.00 103 SER A CA 1
ATOM 860 C C . SER A 1 103 ? 3.678 0.230 6.120 1.00 95.00 103 SER A C 1
ATOM 862 O O . SER A 1 103 ? 3.908 -0.134 4.968 1.00 95.00 103 SER A O 1
ATOM 864 N N . THR A 1 104 ? 3.189 1.454 6.382 1.00 94.69 104 THR A N 1
ATOM 865 C CA . THR A 1 104 ? 2.969 2.439 5.300 1.00 94.69 104 THR A CA 1
ATOM 866 C C . THR A 1 104 ? 4.281 2.840 4.636 1.00 94.69 104 THR A C 1
ATOM 868 O O . THR A 1 104 ? 4.364 2.902 3.410 1.00 94.69 104 THR A O 1
ATOM 871 N N . PHE A 1 105 ? 5.328 3.069 5.435 1.00 96.44 105 PHE A N 1
ATOM 872 C CA . PHE A 1 105 ? 6.652 3.389 4.906 1.00 96.44 105 PHE A CA 1
ATOM 873 C C . PHE A 1 105 ? 7.262 2.205 4.144 1.00 96.44 105 PHE A C 1
ATOM 875 O O . PHE A 1 105 ? 7.816 2.386 3.064 1.00 96.44 105 PHE A O 1
ATOM 882 N N . GLN A 1 106 ? 7.125 0.988 4.678 1.00 96.50 106 GLN A N 1
ATOM 883 C CA . GLN A 1 106 ? 7.589 -0.246 4.047 1.00 96.50 106 GLN A CA 1
ATOM 884 C C . GLN A 1 106 ? 6.906 -0.468 2.690 1.00 96.50 106 GLN A C 1
ATOM 886 O O . GLN A 1 106 ? 7.596 -0.732 1.705 1.00 96.50 106 GLN A O 1
ATOM 891 N N . LEU A 1 107 ? 5.578 -0.307 2.628 1.00 95.75 107 LEU A N 1
ATOM 892 C CA . LEU A 1 107 ? 4.798 -0.417 1.396 1.00 95.75 107 LEU A CA 1
ATOM 893 C C . LEU A 1 107 ? 5.247 0.618 0.365 1.00 95.75 107 LEU A C 1
ATOM 895 O O . LEU A 1 107 ? 5.532 0.249 -0.767 1.00 95.75 107 LEU A O 1
ATOM 899 N N . PHE A 1 108 ? 5.368 1.887 0.759 1.00 97.12 108 PHE A N 1
ATOM 900 C CA . PHE A 1 108 ? 5.875 2.928 -0.133 1.00 97.12 108 PHE A CA 1
ATOM 901 C C . PHE A 1 108 ? 7.277 2.588 -0.647 1.00 97.12 108 PHE A C 1
ATOM 903 O O . PHE A 1 108 ? 7.549 2.664 -1.843 1.00 97.12 108 PHE A O 1
ATOM 910 N N . TYR A 1 109 ? 8.187 2.199 0.245 1.00 96.94 109 TYR A N 1
ATOM 911 C CA . TYR A 1 109 ? 9.572 1.973 -0.136 1.00 96.94 109 TYR A CA 1
ATOM 912 C C . TYR A 1 109 ? 9.708 0.791 -1.098 1.00 96.94 109 TYR A C 1
ATOM 914 O O . TYR A 1 109 ? 10.282 0.956 -2.169 1.00 96.94 109 TYR A O 1
ATOM 922 N N . PHE A 1 110 ? 9.182 -0.385 -0.746 1.00 96.25 110 PHE A N 1
ATOM 923 C CA . PHE A 1 110 ? 9.371 -1.610 -1.538 1.00 96.25 110 PHE A CA 1
ATOM 924 C C . PHE A 1 110 ? 8.342 -1.799 -2.650 1.00 96.25 110 PHE A C 1
ATOM 926 O O . PHE A 1 110 ? 8.591 -2.561 -3.579 1.00 96.25 110 PHE A O 1
ATOM 933 N N . GLY A 1 111 ? 7.200 -1.130 -2.543 1.00 94.12 111 GLY A N 1
ATOM 934 C CA . GLY A 1 111 ? 6.074 -1.261 -3.454 1.00 94.12 111 GLY A CA 1
ATOM 935 C C . GLY A 1 111 ? 5.885 -0.104 -4.420 1.00 94.12 111 GLY A C 1
ATOM 936 O O . GLY A 1 111 ? 5.113 -0.245 -5.353 1.00 94.12 111 GLY A O 1
ATOM 937 N N . THR A 1 112 ? 6.562 1.024 -4.200 1.00 95.19 112 THR A N 1
ATOM 938 C CA . THR A 1 112 ? 6.395 2.220 -5.032 1.00 95.19 112 THR A CA 1
ATOM 939 C C . THR A 1 112 ? 7.748 2.815 -5.401 1.00 95.19 112 THR A C 1
ATOM 941 O O . THR A 1 112 ? 8.150 2.799 -6.559 1.00 95.19 112 THR A O 1
ATOM 944 N N . TYR A 1 113 ? 8.513 3.290 -4.419 1.00 96.12 113 TYR A N 1
ATOM 945 C CA . TYR A 1 113 ? 9.745 4.028 -4.686 1.00 96.12 113 TYR A CA 1
ATOM 946 C C . TYR A 1 113 ? 10.856 3.154 -5.267 1.00 96.12 113 TYR A C 1
ATOM 948 O O . TYR A 1 113 ? 11.399 3.453 -6.323 1.00 96.12 113 TYR A O 1
ATOM 956 N N . LEU A 1 114 ? 11.245 2.087 -4.567 1.00 95.75 114 LEU A N 1
ATOM 957 C CA . LEU A 1 114 ? 12.332 1.217 -5.004 1.00 95.75 114 LEU A CA 1
ATOM 958 C C . LEU A 1 114 ? 12.070 0.577 -6.373 1.00 95.75 114 LEU A C 1
ATOM 960 O O . LEU A 1 114 ? 13.001 0.616 -7.179 1.00 95.75 114 LEU A O 1
ATOM 964 N N . PRO A 1 115 ? 10.877 0.006 -6.654 1.00 95.38 115 PRO A N 1
ATOM 965 C CA . PRO A 1 115 ? 10.637 -0.614 -7.944 1.00 95.38 115 PRO A CA 1
ATOM 966 C C . PRO A 1 115 ? 10.625 0.392 -9.093 1.00 95.38 115 PRO A C 1
ATOM 968 O O . PRO A 1 115 ? 11.137 0.024 -10.138 1.00 95.38 115 PRO A O 1
ATOM 971 N N . HIS A 1 116 ? 10.130 1.622 -8.909 1.00 94.81 116 HIS A N 1
ATOM 972 C CA . HIS A 1 116 ? 9.918 2.580 -10.009 1.00 94.81 116 HIS A CA 1
ATOM 973 C C . HIS A 1 116 ? 10.910 3.745 -10.078 1.00 94.81 116 HIS A C 1
ATOM 975 O O . HIS A 1 116 ? 10.774 4.612 -10.937 1.00 94.81 116 HIS A O 1
ATOM 981 N N . LYS A 1 117 ? 11.875 3.852 -9.160 1.00 93.25 117 LYS A N 1
ATOM 982 C CA . LYS A 1 117 ? 12.866 4.933 -9.230 1.00 93.25 117 LYS A CA 1
ATOM 983 C C . LYS A 1 117 ? 13.849 4.699 -10.384 1.00 93.25 117 LYS A C 1
ATOM 985 O O . LYS A 1 117 ? 14.462 3.639 -10.492 1.00 93.25 117 LYS A O 1
ATOM 990 N N . GLY A 1 118 ? 14.136 5.770 -11.115 1.00 90.94 118 GLY A N 1
ATOM 991 C CA . GLY A 1 118 ? 15.119 5.760 -12.194 1.00 90.94 118 GLY A CA 1
ATOM 992 C C . GLY A 1 118 ? 14.496 5.368 -13.527 1.00 90.94 118 GLY A C 1
ATOM 993 O O . GLY A 1 118 ? 13.295 5.500 -13.720 1.00 90.94 118 GLY A O 1
ATOM 994 N N . GLU A 1 119 ? 15.336 4.936 -14.460 1.00 90.56 119 GLU A N 1
ATOM 995 C CA . GLU A 1 119 ? 14.905 4.554 -15.801 1.00 90.56 119 GLU A CA 1
ATOM 996 C C . GLU A 1 119 ? 14.920 3.034 -15.946 1.00 90.56 119 GLU A C 1
ATOM 998 O O . GLU A 1 119 ? 15.821 2.342 -15.465 1.00 90.56 119 GLU A O 1
ATOM 1003 N N . HIS A 1 120 ? 13.896 2.518 -16.615 1.00 93.19 120 HIS A N 1
ATOM 1004 C CA . HIS A 1 120 ? 13.651 1.093 -16.758 1.00 93.19 120 HIS A CA 1
ATOM 1005 C C . HIS A 1 120 ? 13.286 0.786 -18.204 1.00 93.19 120 HIS A C 1
ATOM 1007 O O . HIS A 1 120 ? 12.372 1.398 -18.755 1.00 93.19 120 HIS A O 1
ATOM 1013 N N . ASP A 1 121 ? 13.964 -0.205 -18.776 1.00 92.50 121 ASP A N 1
ATOM 1014 C CA . ASP A 1 121 ? 13.713 -0.702 -20.128 1.00 92.50 121 ASP A CA 1
ATOM 1015 C C . ASP A 1 121 ? 12.721 -1.880 -20.092 1.00 92.50 121 ASP A C 1
ATOM 1017 O O . ASP A 1 121 ? 13.067 -3.038 -20.322 1.00 92.50 121 ASP A O 1
ATOM 1021 N N . ASN A 1 122 ? 11.491 -1.603 -19.645 1.00 94.56 122 ASN A N 1
ATOM 1022 C CA . ASN A 1 122 ? 10.356 -2.528 -19.707 1.00 94.56 122 ASN A CA 1
ATOM 1023 C C . ASN A 1 122 ? 9.018 -1.775 -19.678 1.00 94.56 122 ASN A C 1
ATOM 1025 O O . ASN A 1 122 ? 8.939 -0.643 -19.211 1.00 94.56 122 ASN A O 1
ATOM 1029 N N . GLU A 1 123 ? 7.956 -2.446 -20.128 1.00 92.69 123 GLU A N 1
ATOM 1030 C CA . GLU A 1 123 ? 6.600 -1.897 -20.294 1.00 92.69 123 GLU A CA 1
ATOM 1031 C C . GLU A 1 123 ? 5.947 -1.362 -19.006 1.00 92.69 123 GLU A C 1
ATOM 1033 O O . GLU A 1 123 ? 5.014 -0.566 -19.073 1.00 92.69 123 GLU A O 1
ATOM 1038 N N . TYR A 1 124 ? 6.437 -1.783 -17.837 1.00 94.62 124 TYR A N 1
ATOM 1039 C CA . TYR A 1 124 ? 5.900 -1.395 -16.532 1.00 94.62 124 TYR A CA 1
ATOM 1040 C C . TYR A 1 124 ? 6.834 -0.476 -15.756 1.00 94.62 124 TYR A C 1
ATOM 1042 O O . TYR A 1 124 ? 6.634 -0.299 -14.557 1.00 94.62 124 TYR A O 1
ATOM 1050 N N . HIS A 1 125 ? 7.884 0.041 -16.399 1.00 94.25 125 HIS A N 1
ATOM 1051 C CA . HIS A 1 125 ? 8.890 0.914 -15.802 1.00 94.25 125 HIS A CA 1
ATOM 1052 C C . HIS A 1 125 ? 9.242 0.538 -14.355 1.00 94.25 125 HIS A C 1
ATOM 1054 O O . HIS A 1 125 ? 9.159 1.362 -13.441 1.00 94.25 125 HIS A O 1
ATOM 1060 N N . SER A 1 126 ? 9.542 -0.744 -14.133 1.00 94.81 126 SER A N 1
ATOM 1061 C CA . SER A 1 126 ? 9.752 -1.278 -12.789 1.00 94.81 126 SER A CA 1
ATOM 1062 C C . SER A 1 126 ? 10.919 -2.250 -12.715 1.00 94.81 126 SER A C 1
ATOM 1064 O O . SER A 1 126 ? 11.262 -2.950 -13.670 1.00 94.81 126 SER A O 1
ATOM 1066 N N . SER A 1 127 ? 11.539 -2.297 -11.545 1.00 94.88 127 SER A N 1
ATOM 1067 C CA . SER A 1 127 ? 12.537 -3.282 -11.157 1.00 94.88 127 SER A CA 1
ATOM 1068 C C . SER A 1 127 ? 11.930 -4.365 -10.261 1.00 94.88 127 SER A C 1
ATOM 1070 O O . SER A 1 127 ? 10.768 -4.319 -9.853 1.00 94.88 127 SER A O 1
ATOM 1072 N N . THR A 1 128 ? 12.730 -5.388 -9.969 1.00 94.62 128 THR A N 1
ATOM 1073 C CA . THR A 1 128 ? 12.332 -6.521 -9.133 1.00 94.62 128 THR A CA 1
ATOM 1074 C C . THR A 1 128 ? 13.482 -6.950 -8.235 1.00 94.62 128 THR A C 1
ATOM 1076 O O . THR A 1 128 ? 14.647 -6.924 -8.639 1.00 94.62 128 THR A O 1
ATOM 1079 N N . LEU A 1 129 ? 13.172 -7.350 -7.002 1.00 94.44 129 LEU A N 1
ATOM 1080 C CA . LEU A 1 129 ? 14.168 -7.864 -6.064 1.00 94.44 129 LEU A CA 1
ATOM 1081 C C . LEU A 1 129 ? 14.681 -9.248 -6.479 1.00 94.44 129 LEU A C 1
ATOM 1083 O O . LEU A 1 129 ? 13.946 -10.071 -7.027 1.00 94.44 129 LEU A O 1
ATOM 1087 N N . ASN A 1 130 ? 15.936 -9.549 -6.139 1.00 94.06 130 ASN A N 1
ATOM 1088 C CA . ASN A 1 130 ? 16.508 -10.884 -6.321 1.00 94.06 130 ASN A CA 1
ATOM 1089 C C . ASN A 1 130 ? 15.742 -11.946 -5.518 1.00 94.06 130 ASN A C 1
ATOM 1091 O O . ASN A 1 130 ? 15.212 -11.678 -4.435 1.00 94.06 130 ASN A O 1
ATOM 1095 N N . LYS A 1 131 ? 15.715 -13.182 -6.036 1.00 93.44 131 LYS A N 1
ATOM 1096 C CA . LYS A 1 131 ? 14.988 -14.286 -5.403 1.00 93.44 131 LYS A CA 1
ATOM 1097 C C . LYS A 1 131 ? 15.601 -14.645 -4.052 1.00 93.44 131 LYS A C 1
ATOM 1099 O O . LYS A 1 131 ? 16.635 -15.300 -3.981 1.00 93.44 131 LYS A O 1
ATOM 1104 N N . ASN A 1 132 ? 14.943 -14.240 -2.975 1.00 94.62 132 ASN A N 1
ATOM 1105 C CA . ASN A 1 132 ? 15.336 -14.572 -1.613 1.00 94.62 132 ASN A CA 1
ATOM 1106 C C . ASN A 1 132 ? 14.107 -14.507 -0.694 1.00 94.62 132 ASN A C 1
ATOM 1108 O O . ASN A 1 132 ? 13.456 -13.469 -0.599 1.00 94.62 132 ASN A O 1
ATOM 1112 N N . HIS A 1 133 ? 13.775 -15.617 -0.031 1.00 93.94 133 HIS A N 1
ATOM 1113 C CA . HIS A 1 133 ? 12.574 -15.720 0.808 1.00 93.94 133 HIS A CA 1
ATOM 1114 C C . HIS A 1 133 ? 12.690 -14.924 2.114 1.00 93.94 133 HIS A C 1
ATOM 1116 O O . HIS A 1 133 ? 11.694 -14.381 2.587 1.00 93.94 133 HIS A O 1
ATOM 1122 N N . PHE A 1 134 ? 13.893 -14.825 2.681 1.00 95.44 134 PHE A N 1
ATOM 1123 C CA . PHE A 1 134 ? 14.126 -14.034 3.886 1.00 95.44 134 PHE A CA 1
ATOM 1124 C C . PHE A 1 134 ? 14.001 -12.538 3.587 1.00 95.44 134 PHE A C 1
ATOM 1126 O O . PHE A 1 134 ? 13.292 -11.822 4.290 1.00 95.44 134 PHE A O 1
ATOM 1133 N N . ILE A 1 135 ? 14.614 -12.081 2.489 1.00 94.38 135 ILE A N 1
ATOM 1134 C CA . ILE A 1 135 ? 14.469 -10.693 2.032 1.00 94.38 135 ILE A CA 1
ATOM 1135 C C . ILE A 1 135 ? 13.019 -10.400 1.653 1.00 94.38 135 ILE A C 1
ATOM 1137 O O . ILE A 1 135 ? 12.499 -9.354 2.024 1.00 94.38 135 ILE A O 1
ATOM 1141 N N . ALA A 1 136 ? 12.332 -11.329 0.986 1.00 93.38 136 ALA A N 1
ATOM 1142 C CA . ALA A 1 136 ? 10.910 -11.181 0.711 1.00 93.38 136 ALA A CA 1
ATOM 1143 C C . ALA A 1 136 ? 10.136 -10.921 2.013 1.00 93.38 136 ALA A C 1
ATOM 1145 O O . ALA A 1 136 ? 9.481 -9.894 2.130 1.00 93.38 136 ALA A O 1
ATOM 1146 N N . PHE A 1 137 ? 10.275 -11.767 3.039 1.00 92.25 137 PHE A N 1
ATOM 1147 C CA . PHE A 1 137 ? 9.567 -11.594 4.315 1.00 92.25 137 PHE A CA 1
ATOM 1148 C C . PHE A 1 137 ? 9.685 -10.172 4.903 1.00 92.25 137 PHE A C 1
ATOM 1150 O O . PHE A 1 137 ? 8.681 -9.601 5.326 1.00 92.25 137 PHE A O 1
ATOM 1157 N N . ILE A 1 138 ? 10.874 -9.562 4.851 1.00 91.88 138 ILE A N 1
ATOM 1158 C CA . ILE A 1 138 ? 11.110 -8.204 5.375 1.00 91.88 138 ILE A CA 1
ATOM 1159 C C . ILE A 1 138 ? 10.717 -7.067 4.410 1.00 91.88 138 ILE A C 1
ATOM 1161 O O . ILE A 1 138 ? 10.725 -5.907 4.814 1.00 91.88 138 ILE A O 1
ATOM 1165 N N . THR A 1 139 ? 10.369 -7.360 3.153 1.00 93.00 139 THR A N 1
ATOM 1166 C CA . THR A 1 139 ? 10.073 -6.375 2.087 1.00 93.00 139 THR A CA 1
ATOM 1167 C C . THR A 1 139 ? 8.639 -6.490 1.558 1.00 93.00 139 THR A C 1
ATOM 1169 O O . THR A 1 139 ? 8.387 -6.434 0.357 1.00 93.00 139 THR A O 1
ATOM 1172 N N . CYS A 1 140 ? 7.673 -6.653 2.468 1.00 92.75 140 CYS A N 1
ATOM 1173 C CA . CYS A 1 140 ? 6.270 -6.930 2.131 1.00 92.75 140 CYS A CA 1
ATOM 1174 C C . CYS A 1 140 ? 6.088 -8.270 1.392 1.00 92.75 140 CYS A C 1
ATOM 1176 O O . CYS A 1 140 ? 5.326 -8.377 0.428 1.00 92.75 140 CYS A O 1
ATOM 1178 N N . TYR A 1 141 ? 6.774 -9.313 1.862 1.00 92.12 141 TYR A N 1
ATOM 1179 C CA . TYR A 1 141 ? 6.827 -10.622 1.211 1.00 92.12 141 TYR A CA 1
ATOM 1180 C C . TYR A 1 141 ? 7.318 -10.511 -0.242 1.00 92.12 141 TYR A C 1
ATOM 1182 O O . TYR A 1 141 ? 8.267 -9.795 -0.536 1.00 92.12 141 TYR A O 1
ATOM 1190 N N . PHE A 1 142 ? 6.715 -11.234 -1.183 1.00 94.50 142 PHE A N 1
ATOM 1191 C CA . PHE A 1 142 ? 7.131 -11.162 -2.583 1.00 94.50 142 PHE A CA 1
ATOM 1192 C C . PHE A 1 142 ? 6.515 -9.969 -3.327 1.00 94.50 142 PHE A C 1
ATOM 1194 O O . PHE A 1 142 ? 6.541 -9.955 -4.550 1.00 94.50 142 PHE A O 1
ATOM 1201 N N . PHE A 1 143 ? 5.966 -8.962 -2.633 1.00 91.75 143 PHE A N 1
ATOM 1202 C CA . PHE A 1 143 ? 5.489 -7.750 -3.305 1.00 91.75 143 PHE A CA 1
ATOM 1203 C C . PHE A 1 143 ? 6.627 -6.945 -3.949 1.00 91.75 143 PHE A C 1
ATOM 1205 O O . PHE A 1 143 ? 6.419 -6.329 -4.989 1.00 91.75 143 PHE A O 1
ATOM 1212 N N . GLY A 1 144 ? 7.851 -7.045 -3.416 1.00 91.94 144 GLY A N 1
ATOM 1213 C CA . GLY A 1 144 ? 9.050 -6.514 -4.074 1.00 91.94 144 GLY A CA 1
ATOM 1214 C C . GLY A 1 144 ? 9.400 -7.197 -5.407 1.00 91.94 144 GLY A C 1
ATOM 1215 O O . GLY A 1 144 ? 10.386 -6.826 -6.042 1.00 91.94 144 GLY A O 1
ATOM 1216 N N . TYR A 1 145 ? 8.631 -8.204 -5.843 1.00 94.81 145 TYR A N 1
ATOM 1217 C CA . TYR A 1 145 ? 8.749 -8.821 -7.167 1.00 94.81 145 TYR A CA 1
ATOM 1218 C C . TYR A 1 145 ? 7.784 -8.067 -8.091 1.00 94.81 145 TYR A C 1
ATOM 1220 O O . TYR A 1 145 ? 6.796 -8.608 -8.588 1.00 94.81 145 TYR A O 1
ATOM 1228 N N . HIS A 1 146 ? 7.997 -6.749 -8.161 1.00 95.31 146 HIS A N 1
ATOM 1229 C CA . HIS A 1 146 ? 6.984 -5.791 -8.590 1.00 95.31 146 HIS A CA 1
ATOM 1230 C C . HIS A 1 146 ? 6.751 -5.835 -10.102 1.00 95.31 146 HIS A C 1
ATOM 1232 O O . HIS A 1 146 ? 5.609 -5.815 -10.557 1.00 95.31 146 HIS A O 1
ATOM 1238 N N . LEU A 1 147 ? 7.818 -6.029 -10.881 1.00 95.25 147 LEU A N 1
ATOM 1239 C CA . LEU A 1 147 ? 7.697 -6.313 -12.309 1.00 95.25 147 LEU A CA 1
ATOM 1240 C C . LEU A 1 147 ? 6.827 -7.556 -12.560 1.00 95.25 147 LEU A C 1
ATOM 1242 O O . LEU A 1 147 ? 5.903 -7.519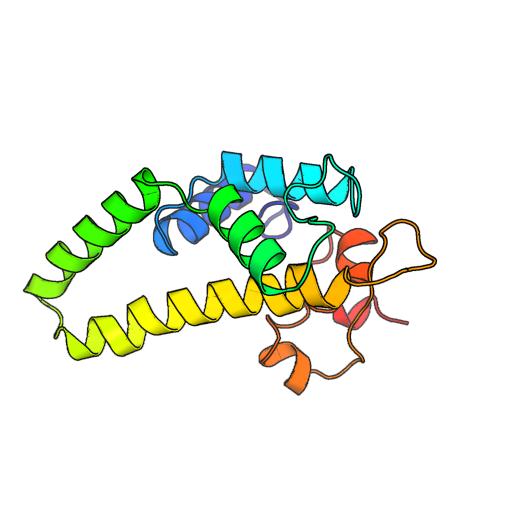 -13.371 1.00 95.25 147 LEU A O 1
ATOM 1246 N N . GLU A 1 148 ? 7.066 -8.644 -11.822 1.00 95.81 148 GLU A N 1
ATOM 1247 C CA . GLU A 1 148 ? 6.269 -9.867 -11.930 1.00 95.81 148 GLU A CA 1
ATOM 1248 C C . GLU A 1 148 ? 4.807 -9.637 -11.512 1.00 95.81 148 GLU A C 1
ATOM 1250 O O . GLU A 1 148 ? 3.895 -10.230 -12.093 1.00 95.81 148 GLU A O 1
ATOM 1255 N N . HIS A 1 149 ? 4.570 -8.763 -10.532 1.00 95.50 149 HIS A N 1
ATOM 1256 C CA . HIS A 1 149 ? 3.231 -8.345 -10.127 1.00 95.50 149 HIS A CA 1
ATOM 1257 C C . HIS A 1 149 ? 2.488 -7.610 -11.251 1.00 95.50 149 HIS A C 1
ATOM 1259 O O . HIS A 1 149 ? 1.328 -7.939 -11.511 1.00 95.50 149 HIS A O 1
ATOM 1265 N N . HIS A 1 150 ? 3.141 -6.679 -11.951 1.00 95.31 150 HIS A N 1
ATOM 1266 C CA . HIS A 1 150 ? 2.537 -6.004 -13.099 1.00 95.31 150 HIS A CA 1
ATOM 1267 C C . HIS A 1 150 ? 2.283 -6.945 -14.279 1.00 95.31 150 HIS A C 1
ATOM 1269 O O . HIS A 1 150 ? 1.208 -6.888 -14.874 1.00 95.31 150 HIS A O 1
ATOM 1275 N N . GLN A 1 151 ? 3.227 -7.842 -14.574 1.00 94.94 151 GLN A N 1
ATOM 1276 C CA . GLN A 1 151 ? 3.104 -8.823 -15.659 1.00 94.94 151 GLN A CA 1
ATOM 1277 C C . GLN A 1 151 ? 2.012 -9.864 -15.388 1.00 94.94 151 GLN A C 1
ATOM 1279 O O . GLN A 1 151 ? 1.340 -10.338 -16.305 1.00 94.94 151 GLN A O 1
ATOM 1284 N N . LYS A 1 152 ? 1.856 -10.283 -14.126 1.00 94.94 152 LYS A N 1
ATOM 1285 C CA . LYS A 1 152 ? 0.950 -11.370 -13.730 1.00 94.94 152 LYS A CA 1
ATOM 1286 C C . LYS A 1 152 ? 0.122 -10.978 -12.498 1.00 94.94 152 LYS A C 1
ATOM 1288 O O . LYS A 1 152 ? 0.202 -11.666 -11.475 1.00 94.94 152 LYS A O 1
ATOM 1293 N N . PRO A 1 153 ? -0.753 -9.957 -12.594 1.00 93.88 153 PRO A N 1
ATOM 1294 C CA . PRO A 1 153 ? -1.490 -9.403 -11.450 1.00 93.88 153 PRO A CA 1
ATOM 1295 C C . PRO A 1 153 ? -2.464 -10.402 -10.811 1.00 93.88 153 PRO A C 1
ATOM 1297 O O . PRO A 1 153 ? -2.799 -10.301 -9.631 1.00 93.88 153 PRO A O 1
ATOM 1300 N N . ALA A 1 154 ? -2.897 -11.412 -11.571 1.00 93.38 154 ALA A N 1
ATOM 1301 C CA . ALA A 1 154 ? -3.722 -12.511 -11.075 1.00 93.38 154 ALA A CA 1
ATOM 1302 C C . ALA A 1 154 ? -2.943 -13.534 -10.221 1.00 93.38 154 ALA A C 1
ATOM 1304 O O . ALA A 1 154 ? -3.552 -14.428 -9.632 1.00 93.38 154 ALA A O 1
ATOM 1305 N N . THR A 1 155 ? -1.615 -13.425 -10.125 1.00 94.56 155 THR A N 1
ATOM 1306 C CA . THR A 1 155 ? -0.809 -14.267 -9.235 1.00 94.56 155 THR A CA 1
ATOM 1307 C C . THR A 1 155 ? -0.914 -13.728 -7.809 1.00 94.56 155 THR A C 1
ATOM 1309 O O . THR A 1 155 ? -0.598 -12.560 -7.570 1.00 94.56 155 THR A O 1
ATOM 1312 N N . PRO A 1 156 ? -1.335 -14.537 -6.822 1.00 91.19 156 PRO A N 1
ATOM 1313 C CA . PRO A 1 156 ? -1.295 -14.112 -5.430 1.00 91.19 156 PRO A CA 1
ATOM 1314 C C . PRO A 1 156 ? 0.134 -13.758 -5.014 1.00 91.19 156 PRO A C 1
ATOM 1316 O O . PRO A 1 156 ? 1.071 -14.473 -5.367 1.00 91.19 156 PRO A O 1
ATOM 1319 N N . TRP A 1 157 ? 0.307 -12.696 -4.221 1.00 88.25 157 TRP A N 1
ATOM 1320 C CA . TRP A 1 157 ? 1.640 -12.191 -3.876 1.00 88.25 157 TRP A CA 1
ATOM 1321 C C . TRP A 1 157 ? 2.531 -13.275 -3.256 1.00 88.25 157 TRP A C 1
ATOM 1323 O O . TRP A 1 157 ? 3.688 -13.385 -3.626 1.00 88.25 157 TRP A O 1
ATOM 1333 N N . TRP A 1 158 ? 1.997 -14.177 -2.422 1.00 88.06 158 TRP A N 1
ATOM 1334 C CA . TRP A 1 158 ? 2.775 -15.272 -1.817 1.00 88.06 158 TRP A CA 1
ATOM 1335 C C . TRP A 1 158 ? 3.285 -16.323 -2.825 1.00 88.06 158 TRP A C 1
ATOM 1337 O O . TRP A 1 158 ? 4.058 -17.203 -2.450 1.00 88.06 158 TRP A O 1
ATOM 1347 N N . GLN A 1 159 ? 2.865 -16.260 -4.092 1.00 93.25 159 GLN A N 1
ATOM 1348 C CA . GLN A 1 159 ? 3.289 -17.157 -5.171 1.00 93.25 159 GLN A CA 1
ATOM 1349 C C . GLN A 1 159 ? 4.120 -16.468 -6.264 1.00 93.25 159 GLN A C 1
ATOM 1351 O O . GLN A 1 159 ? 4.612 -17.169 -7.148 1.00 93.25 159 GLN A O 1
ATOM 1356 N N . LEU A 1 160 ? 4.340 -15.147 -6.202 1.00 93.69 160 LEU A N 1
ATOM 1357 C CA . LEU A 1 160 ? 5.105 -14.407 -7.223 1.00 93.69 160 LEU A CA 1
ATOM 1358 C C . LEU A 1 160 ? 6.532 -14.948 -7.416 1.00 93.69 160 LEU A C 1
ATOM 1360 O O . LEU A 1 160 ? 7.075 -14.929 -8.513 1.00 93.69 160 LEU A O 1
ATOM 1364 N N . TYR A 1 161 ? 7.138 -15.551 -6.393 1.00 93.81 161 TYR A N 1
ATOM 1365 C CA . TYR A 1 161 ? 8.462 -16.171 -6.528 1.00 93.81 161 TYR A CA 1
ATOM 1366 C C . TYR A 1 161 ? 8.534 -17.341 -7.522 1.00 93.81 161 TYR A C 1
ATOM 1368 O O . TYR A 1 161 ? 9.634 -17.738 -7.929 1.00 93.81 161 TYR A O 1
ATOM 1376 N N . LYS A 1 162 ? 7.383 -17.922 -7.879 1.00 94.38 162 LYS A N 1
ATOM 1377 C CA . LYS A 1 162 ? 7.267 -18.993 -8.876 1.00 94.38 162 LYS A CA 1
ATOM 1378 C C . LYS A 1 162 ? 7.225 -18.457 -10.301 1.00 94.38 162 LYS A C 1
ATOM 1380 O O . LYS A 1 162 ? 7.444 -19.223 -11.228 1.00 94.38 162 LYS A O 1
ATOM 1385 N N . THR A 1 163 ? 6.912 -17.176 -10.483 1.00 92.88 163 THR A N 1
ATOM 1386 C CA . THR A 1 163 ? 6.823 -16.554 -11.808 1.00 92.88 163 THR A CA 1
ATOM 1387 C C . THR A 1 163 ? 8.127 -15.916 -12.259 1.00 92.88 163 THR A C 1
ATOM 1389 O O . THR A 1 163 ? 8.190 -15.457 -13.396 1.00 92.88 163 THR A O 1
ATOM 1392 N N . LYS A 1 164 ? 9.119 -15.876 -11.366 1.00 83.62 164 LYS A N 1
ATOM 1393 C CA . LYS A 1 164 ? 10.458 -15.346 -11.591 1.00 83.62 164 LYS A CA 1
ATOM 1394 C C . LYS A 1 164 ? 11.317 -16.398 -12.296 1.00 83.62 164 LYS A C 1
ATOM 1396 O O . LYS A 1 164 ? 11.450 -17.504 -11.764 1.00 83.62 164 LYS A O 1
ATOM 1401 N N . ASN A 1 165 ? 11.835 -16.036 -13.469 1.00 65.81 165 ASN A N 1
ATOM 1402 C CA . ASN A 1 165 ? 12.755 -16.855 -14.263 1.00 65.81 165 ASN A CA 1
ATOM 1403 C C . ASN A 1 165 ? 14.123 -16.955 -13.584 1.00 65.81 165 ASN A C 1
ATOM 1405 O O . ASN A 1 165 ? 14.569 -15.931 -13.016 1.00 65.81 165 ASN A O 1
#

pLDDT: mean 95.06, std 3.74, range [65.81, 98.5]

Sequence (165 aa):
AMHGTVSSNKIINKVVGYTAVFLYAGFFYNTLFKKHHKHHNHVHTNDDPDFAPHGFWKWYLSFMLNYVTIIQLIIMAVAYNVLKIWIDERNLLLFWVLPSLLSTFQLFYFGTYLPHKGEHDNEYHSSTLNKNHFIAFITCYFFGYHLEHHQKPATPWWQLYKTKN

Radius of gyration: 16.8 Å; chains: 1; bounding box: 35×34×48 Å

Secondary structure (DSSP, 8-state):
-TTSTT-S-HHHHHHHHHHHHHHHHS--HHHHHHHHHHHHHHTTSTT-TT--SSTHHHHHHHHHHHH--HHHHHHHHHHHHHHTTTS-HHHHIIIIIHHHHHHHHHHHIIIIIHHHSS--SSTT------S-HHHHHHTTGGGG-HHHHHH-TTS-GGGGGGS--